Protein AF-A0A534X798-F1 (afdb_monomer)

Structure (mmCIF, N/CA/C/O backbone):
data_AF-A0A534X798-F1
#
_entry.id   AF-A0A534X798-F1
#
loop_
_atom_site.group_PDB
_atom_site.id
_atom_site.type_symbol
_atom_site.label_atom_id
_atom_site.label_alt_id
_atom_site.label_comp_id
_atom_site.label_asym_id
_atom_site.label_entity_id
_atom_site.label_seq_id
_atom_site.pdbx_PDB_ins_code
_atom_site.Cartn_x
_atom_site.Cartn_y
_atom_site.Cartn_z
_atom_site.occupancy
_atom_site.B_iso_or_equiv
_at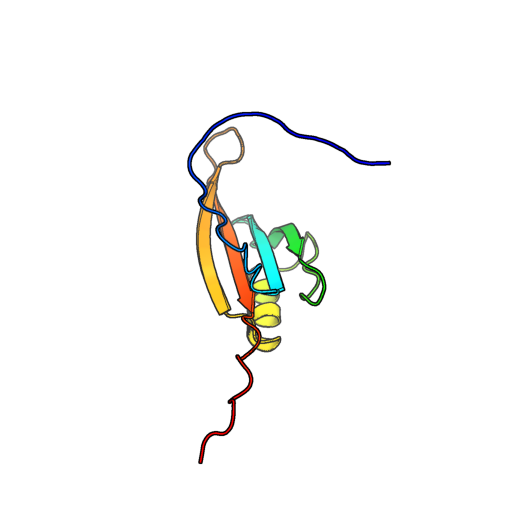om_site.auth_seq_id
_atom_site.auth_comp_id
_atom_site.auth_asym_id
_atom_site.auth_atom_id
_atom_site.pdbx_PDB_model_num
ATOM 1 N N . MET A 1 1 ? 14.934 4.270 41.861 1.00 39.38 1 MET A N 1
ATOM 2 C CA . MET A 1 1 ? 15.973 4.563 40.852 1.00 39.38 1 MET A CA 1
ATOM 3 C C . MET A 1 1 ? 15.501 5.778 40.082 1.00 39.38 1 MET A C 1
ATOM 5 O O . MET A 1 1 ? 14.559 5.665 39.313 1.00 39.38 1 MET A O 1
ATOM 9 N N . SER A 1 2 ? 16.067 6.939 40.399 1.00 32.50 2 SER A N 1
ATOM 10 C CA . SER A 1 2 ? 15.674 8.239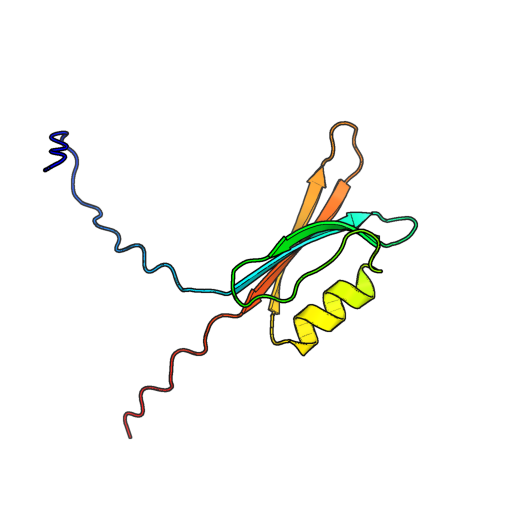 39.851 1.00 32.50 2 SER A CA 1
ATOM 11 C C . SER A 1 2 ? 16.758 8.693 38.880 1.00 32.50 2 SER A C 1
ATOM 13 O O . SER A 1 2 ? 17.929 8.713 39.251 1.00 32.50 2 SER A O 1
ATOM 15 N N . LEU A 1 3 ? 16.382 9.022 37.645 1.00 43.03 3 LEU A N 1
ATOM 16 C CA . LEU A 1 3 ? 17.280 9.615 36.656 1.00 43.03 3 LEU A CA 1
ATOM 17 C C . LEU A 1 3 ? 17.067 11.130 36.689 1.00 43.03 3 LEU A C 1
ATOM 19 O O . LEU A 1 3 ? 16.093 11.640 36.143 1.00 43.03 3 LEU A O 1
ATOM 23 N N . SER A 1 4 ? 17.953 11.833 37.391 1.00 39.75 4 SER A N 1
ATOM 24 C CA . SER A 1 4 ? 17.985 13.296 37.434 1.00 39.75 4 SER A CA 1
ATOM 25 C C . SER A 1 4 ? 18.706 13.827 36.195 1.00 39.75 4 SER A C 1
ATOM 27 O O . SER A 1 4 ? 19.897 13.571 36.027 1.00 39.75 4 SER A O 1
ATOM 29 N N . LEU A 1 5 ? 18.009 14.592 35.353 1.00 44.81 5 LEU A N 1
ATOM 30 C CA . LEU A 1 5 ? 18.612 15.373 34.271 1.00 44.81 5 LEU A CA 1
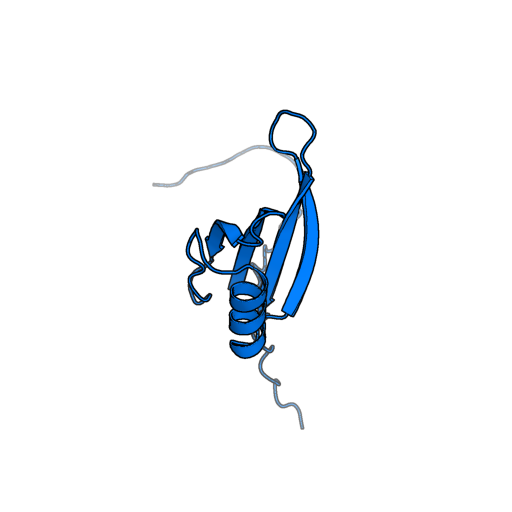ATOM 31 C C . LEU A 1 5 ? 18.569 16.860 34.664 1.00 44.81 5 LEU A C 1
ATOM 33 O O . LEU A 1 5 ? 17.565 17.539 34.469 1.00 44.81 5 LEU A O 1
ATOM 37 N N . SER A 1 6 ? 19.653 17.357 35.266 1.00 47.25 6 SER A N 1
ATOM 38 C CA . SER A 1 6 ? 19.884 18.796 35.458 1.00 47.25 6 SER A CA 1
ATOM 39 C C . SER A 1 6 ? 20.571 19.354 34.215 1.00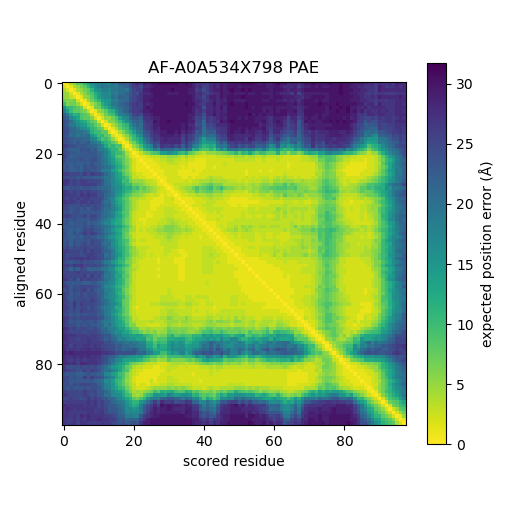 47.25 6 SER A C 1
ATOM 41 O O . SER A 1 6 ? 21.717 19.005 33.943 1.00 47.25 6 SER A O 1
ATOM 43 N N . GLY A 1 7 ? 19.889 20.226 33.471 1.00 40.00 7 GLY A N 1
ATOM 44 C CA . GLY A 1 7 ? 20.444 20.853 32.269 1.00 40.00 7 GLY A CA 1
ATOM 45 C C . GLY A 1 7 ? 19.506 21.880 31.634 1.00 40.00 7 GLY A C 1
ATOM 46 O O . GLY A 1 7 ? 18.864 21.591 30.639 1.00 40.00 7 GLY A O 1
ATOM 47 N N . ILE A 1 8 ? 19.409 23.044 32.279 1.00 47.47 8 ILE A N 1
ATOM 48 C CA . ILE A 1 8 ? 19.040 24.390 31.793 1.00 47.47 8 ILE A CA 1
ATOM 49 C C . ILE A 1 8 ? 18.451 24.499 30.366 1.00 47.47 8 ILE A C 1
ATOM 51 O O . ILE A 1 8 ? 19.165 24.358 29.378 1.00 47.47 8 ILE A O 1
ATOM 55 N N . GLY A 1 9 ? 17.192 24.941 30.273 1.00 33.69 9 GLY A N 1
ATOM 56 C CA . GLY A 1 9 ? 16.619 25.526 29.056 1.00 33.69 9 GLY A CA 1
ATOM 57 C C . GLY A 1 9 ? 15.095 25.568 29.106 1.00 33.69 9 GLY A C 1
ATOM 58 O O . GLY A 1 9 ? 14.466 24.529 29.238 1.00 33.69 9 GLY A O 1
ATOM 59 N N . ALA A 1 10 ? 14.529 26.775 29.061 1.00 37.81 10 ALA A N 1
ATOM 60 C CA . ALA A 1 10 ? 13.104 27.105 29.107 1.00 37.81 10 ALA A CA 1
ATOM 61 C C . ALA A 1 10 ? 12.167 26.012 28.560 1.00 37.81 10 ALA A C 1
ATOM 63 O O . ALA A 1 10 ? 12.244 25.623 27.396 1.00 37.81 10 ALA A O 1
ATOM 64 N N . GLY A 1 11 ? 11.271 25.548 29.433 1.00 34.94 11 GLY A N 1
ATOM 65 C CA . GLY A 1 11 ? 10.289 24.521 29.137 1.00 34.94 11 GLY A CA 1
ATOM 66 C C . GLY A 1 11 ? 9.411 24.874 27.943 1.00 34.94 11 GLY A C 1
ATOM 67 O O . GLY A 1 11 ? 8.491 25.677 28.047 1.00 34.94 11 GLY A O 1
ATOM 68 N N . VAL A 1 12 ? 9.631 24.162 26.848 1.00 41.44 12 VAL A N 1
ATOM 69 C CA . VAL A 1 12 ? 8.520 23.560 26.124 1.00 41.44 12 VAL A CA 1
ATOM 70 C C . VAL A 1 12 ? 8.394 22.139 26.649 1.00 41.44 12 VAL A C 1
ATOM 72 O O . VAL A 1 12 ? 8.952 21.185 26.116 1.00 41.44 12 VAL A O 1
ATOM 75 N N . ALA A 1 13 ? 7.659 21.992 27.749 1.00 41.09 13 ALA A N 1
ATOM 76 C CA . ALA A 1 13 ? 6.918 20.761 27.954 1.00 41.09 13 ALA A CA 1
ATOM 77 C C . ALA A 1 13 ? 5.823 20.744 26.877 1.00 41.09 13 ALA A C 1
ATOM 79 O O . ALA A 1 13 ? 4.656 20.989 27.166 1.00 41.09 13 ALA A O 1
ATOM 80 N N . GLU A 1 14 ? 6.204 20.544 25.611 1.00 37.31 14 GLU A N 1
ATOM 81 C CA . GLU A 1 14 ? 5.239 20.069 24.638 1.00 37.31 14 GLU A CA 1
ATOM 82 C C . GLU A 1 14 ? 4.912 18.660 25.096 1.00 37.31 14 GLU A C 1
ATOM 84 O O . GLU A 1 14 ? 5.700 17.724 24.954 1.00 37.31 14 GLU A O 1
ATOM 89 N N . ALA A 1 15 ? 3.764 18.553 25.761 1.00 40.81 15 ALA A N 1
ATOM 90 C CA . ALA A 1 15 ? 3.039 17.314 25.860 1.00 40.81 15 ALA A CA 1
ATOM 91 C C . ALA A 1 15 ? 3.035 16.721 24.453 1.00 40.81 15 ALA A C 1
ATOM 93 O O . ALA A 1 15 ? 2.312 17.194 23.576 1.00 40.81 15 ALA A O 1
ATOM 94 N N . ILE A 1 16 ? 3.878 15.714 24.224 1.00 44.66 16 ILE A N 1
ATOM 95 C CA . ILE A 1 16 ? 3.753 14.879 23.046 1.00 44.66 16 ILE A CA 1
ATOM 96 C C . ILE A 1 16 ? 2.464 14.105 23.302 1.00 44.66 16 ILE A C 1
ATOM 98 O O . ILE A 1 16 ? 2.470 12.989 23.818 1.00 44.66 16 ILE A O 1
ATOM 102 N N . HIS A 1 17 ? 1.332 14.737 22.992 1.00 41.84 17 HIS A N 1
ATOM 103 C CA . HIS A 1 17 ? 0.150 14.040 22.547 1.00 41.84 17 HIS A CA 1
ATOM 104 C C . HIS A 1 17 ? 0.631 13.261 21.326 1.00 41.84 17 HIS A C 1
ATOM 106 O O . HIS A 1 17 ? 0.572 13.731 20.190 1.00 41.84 17 HIS A O 1
ATOM 112 N N . ILE A 1 18 ? 1.186 12.071 21.565 1.00 51.12 18 ILE A N 1
ATOM 113 C CA . ILE A 1 18 ? 1.222 11.027 20.560 1.00 51.12 18 ILE A CA 1
ATOM 114 C C . ILE A 1 18 ? -0.257 10.774 20.316 1.00 51.12 18 ILE A C 1
ATOM 116 O O . ILE A 1 18 ? -0.891 9.989 21.015 1.00 51.12 18 ILE A O 1
ATOM 120 N N . SER A 1 19 ? -0.839 11.523 19.374 1.00 52.75 19 SER A N 1
ATOM 121 C CA . SER A 1 19 ? -2.010 11.051 18.661 1.00 52.75 19 SER A CA 1
ATOM 122 C C . SER A 1 19 ? -1.634 9.642 18.249 1.00 52.75 19 SER A C 1
ATOM 124 O O . SER A 1 19 ? -0.670 9.457 17.503 1.00 52.75 19 SER A O 1
ATOM 126 N N . THR A 1 20 ? -2.314 8.653 18.817 1.00 64.12 20 THR A N 1
ATOM 127 C CA . THR A 1 20 ? -2.143 7.226 18.544 1.00 64.12 20 THR A CA 1
ATOM 128 C C . THR A 1 20 ? -2.665 6.918 17.142 1.00 64.12 20 THR A C 1
ATOM 130 O O . THR A 1 20 ? -3.503 6.046 16.944 1.00 64.12 20 THR A O 1
ATOM 133 N N . ALA A 1 21 ? -2.224 7.695 16.154 1.00 72.44 21 ALA A N 1
ATOM 134 C CA . ALA A 1 21 ? -2.574 7.504 14.772 1.00 72.44 21 ALA A CA 1
ATOM 135 C C . ALA A 1 21 ? -1.932 6.197 14.325 1.00 72.44 21 ALA A C 1
ATOM 137 O O . ALA A 1 21 ? -0.706 6.044 14.323 1.00 72.44 21 ALA A O 1
ATOM 138 N N . GLU A 1 22 ? -2.777 5.245 13.958 1.00 90.38 22 GLU A N 1
ATOM 139 C CA . GLU A 1 22 ? -2.311 4.034 13.316 1.00 90.38 22 GLU A CA 1
ATOM 140 C C . GLU A 1 22 ? -1.736 4.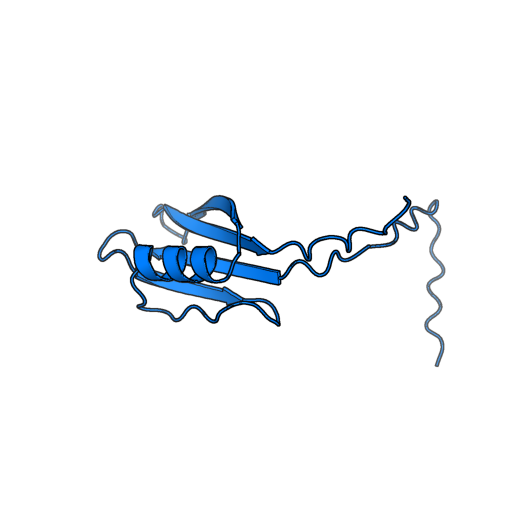439 11.959 1.00 90.38 22 GLU A C 1
ATOM 142 O O . GLU A 1 22 ? -2.289 5.300 11.271 1.00 90.38 22 GLU A O 1
ATOM 147 N N . SER A 1 23 ? -0.629 3.834 11.547 1.00 91.31 23 SER A N 1
ATOM 148 C CA . SER A 1 23 ? 0.008 4.143 10.273 1.00 91.31 23 SER A CA 1
ATOM 149 C C . SER A 1 23 ? 0.457 2.893 9.542 1.00 91.31 23 SER A C 1
ATOM 151 O O . SER A 1 23 ? 0.905 1.914 10.138 1.00 91.31 23 SER A O 1
ATOM 153 N N . VAL A 1 24 ? 0.358 2.953 8.221 1.00 93.81 24 VAL A N 1
ATOM 154 C CA . VAL A 1 24 ? 0.955 1.978 7.323 1.00 93.81 24 VAL A CA 1
ATOM 155 C C . VAL A 1 24 ? 1.775 2.716 6.279 1.00 93.81 24 VAL A C 1
ATOM 157 O O . VAL A 1 24 ? 1.337 3.693 5.668 1.00 93.81 24 VAL A O 1
ATOM 160 N N . VAL A 1 25 ? 3.008 2.264 6.112 1.00 93.25 25 VAL A N 1
ATOM 161 C CA . VAL A 1 25 ? 3.970 2.812 5.171 1.00 93.25 25 VAL A CA 1
ATOM 162 C C . VAL A 1 25 ? 4.424 1.682 4.273 1.00 93.25 25 VAL A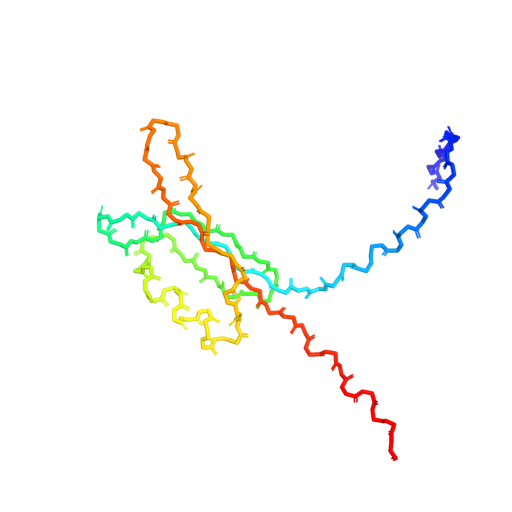 C 1
ATOM 164 O O . VAL A 1 25 ? 4.825 0.632 4.766 1.00 93.25 25 VAL A O 1
ATOM 167 N N . PHE A 1 26 ? 4.413 1.888 2.964 1.00 93.94 26 PHE A N 1
ATOM 168 C CA . PHE A 1 26 ? 4.989 0.925 2.033 1.00 93.94 26 PHE A CA 1
ATOM 169 C C . PHE A 1 26 ? 5.628 1.612 0.831 1.00 93.94 26 PHE A C 1
ATOM 171 O O . PHE A 1 26 ? 5.203 2.680 0.389 1.00 93.94 26 PHE A O 1
ATOM 178 N N . VAL A 1 27 ? 6.690 0.995 0.324 1.00 92.62 27 VAL A N 1
ATOM 179 C CA . VAL A 1 27 ? 7.455 1.447 -0.838 1.00 92.62 27 VAL A CA 1
ATOM 180 C C . VAL A 1 27 ? 7.147 0.532 -2.009 1.00 92.62 27 VAL A C 1
ATOM 182 O O . VAL A 1 27 ? 7.217 -0.687 -1.874 1.00 92.62 27 VAL A O 1
ATOM 185 N N . CYS A 1 28 ? 6.846 1.121 -3.158 1.00 91.69 28 CYS A N 1
ATOM 186 C CA . CYS A 1 28 ? 6.447 0.406 -4.360 1.00 91.69 28 CYS A CA 1
ATOM 187 C C . CYS A 1 28 ? 7.538 0.440 -5.426 1.00 91.69 28 CYS A C 1
ATOM 189 O O . CYS A 1 28 ? 8.033 1.514 -5.773 1.00 91.69 28 CYS A O 1
ATOM 191 N N . ARG A 1 29 ? 7.872 -0.714 -6.012 1.00 88.94 29 ARG A N 1
ATOM 192 C CA . ARG A 1 29 ? 8.594 -0.745 -7.291 1.00 88.94 29 ARG A CA 1
ATOM 193 C C . ARG A 1 29 ? 7.630 -0.408 -8.431 1.00 88.94 29 ARG A C 1
ATOM 195 O O . ARG A 1 29 ? 6.424 -0.572 -8.281 1.00 88.94 29 ARG A O 1
ATOM 202 N N . ARG A 1 30 ? 8.142 0.102 -9.556 1.00 82.75 30 ARG A N 1
ATOM 203 C CA . ARG A 1 30 ? 7.292 0.434 -10.718 1.00 82.75 30 ARG A CA 1
ATOM 204 C C . ARG A 1 30 ? 6.985 -0.769 -11.595 1.00 82.75 30 ARG A C 1
ATOM 206 O O . ARG A 1 30 ? 5.874 -0.855 -12.100 1.00 82.75 30 ARG A O 1
ATOM 213 N N . ASP A 1 31 ? 7.958 -1.657 -11.768 1.00 83.75 31 ASP A N 1
ATOM 214 C CA . ASP A 1 31 ? 7.842 -2.784 -12.684 1.00 83.75 31 ASP A CA 1
ATOM 215 C C . ASP A 1 31 ? 8.472 -4.055 -12.078 1.00 83.75 31 ASP A C 1
ATOM 217 O O . ASP A 1 31 ? 9.669 -4.052 -11.769 1.00 83.75 31 ASP A O 1
ATOM 221 N N . PRO A 1 32 ? 7.675 -5.114 -11.839 1.00 85.50 32 PRO A N 1
ATOM 222 C CA . PRO A 1 32 ? 6.208 -5.093 -11.767 1.00 85.50 32 PRO A CA 1
ATOM 223 C C . PRO A 1 32 ? 5.718 -4.315 -10.525 1.00 85.50 32 PRO A C 1
ATOM 225 O O . PRO A 1 32 ? 6.405 -4.313 -9.507 1.00 85.50 32 PRO A O 1
ATOM 228 N N . PRO A 1 33 ? 4.548 -3.653 -10.559 1.00 88.50 33 PRO A N 1
ATOM 229 C CA . PRO A 1 33 ? 4.105 -2.722 -9.515 1.00 88.50 33 PRO A CA 1
ATOM 230 C C . PRO A 1 33 ? 3.755 -3.412 -8.184 1.00 88.50 33 PRO A C 1
ATOM 232 O O . PRO A 1 33 ? 2.597 -3.725 -7.899 1.00 88.50 33 PRO A O 1
ATOM 235 N N . GLU A 1 34 ? 4.763 -3.611 -7.337 1.00 94.19 34 GLU A N 1
ATOM 236 C CA . GLU A 1 34 ? 4.678 -4.397 -6.102 1.00 94.19 34 GLU A CA 1
ATOM 237 C C . GLU A 1 34 ? 5.407 -3.741 -4.928 1.00 94.19 34 GLU A C 1
ATOM 239 O O . GLU A 1 34 ? 6.339 -2.947 -5.095 1.00 94.19 34 GLU A O 1
ATOM 244 N N . VAL A 1 35 ? 4.986 -4.103 -3.719 1.00 93.69 35 VAL A N 1
ATOM 245 C CA . VAL A 1 35 ? 5.586 -3.633 -2.474 1.00 93.69 35 VAL A CA 1
ATOM 246 C C . VAL A 1 35 ? 6.980 -4.236 -2.306 1.00 93.69 35 VAL A C 1
ATOM 248 O O . VAL A 1 35 ? 7.149 -5.453 -2.291 1.00 93.69 35 VAL A O 1
ATOM 251 N N . LEU A 1 36 ? 7.980 -3.373 -2.138 1.00 91.06 36 LEU A N 1
ATOM 252 C CA . LEU A 1 36 ? 9.362 -3.747 -1.832 1.00 91.06 36 LEU A CA 1
ATOM 253 C C . LEU A 1 36 ? 9.590 -3.907 -0.333 1.00 91.06 36 LEU A C 1
ATOM 255 O O . LEU A 1 36 ? 10.231 -4.852 0.113 1.00 91.06 36 LEU A O 1
ATOM 259 N N . ASN A 1 37 ? 9.102 -2.938 0.434 1.00 89.94 37 ASN A N 1
ATOM 260 C CA . ASN A 1 37 ? 9.251 -2.897 1.877 1.00 89.94 37 ASN A CA 1
ATOM 261 C C . ASN A 1 37 ? 8.061 -2.161 2.485 1.00 89.94 37 ASN A C 1
ATOM 263 O O . ASN A 1 37 ? 7.474 -1.277 1.854 1.00 89.94 37 ASN A O 1
ATOM 267 N N . SER A 1 38 ? 7.732 -2.511 3.715 1.00 91.94 38 SER A N 1
ATOM 268 C CA . SER A 1 38 ? 6.599 -1.982 4.447 1.00 91.94 38 SER A CA 1
ATOM 269 C C . SER A 1 38 ? 6.925 -1.846 5.930 1.00 91.94 38 SER A C 1
ATOM 271 O O . SER A 1 38 ? 7.833 -2.467 6.480 1.00 91.94 3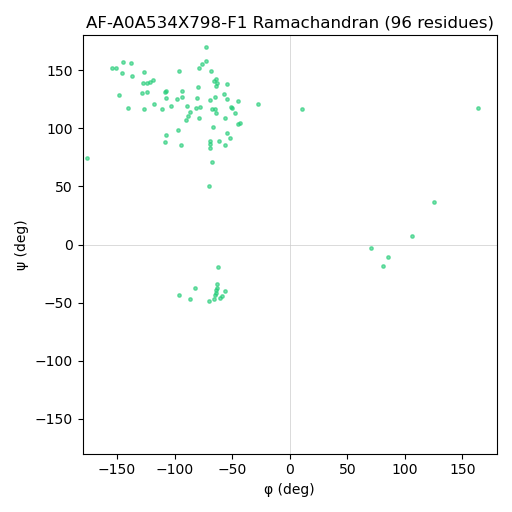8 SER A O 1
ATOM 273 N N . SER A 1 39 ? 6.193 -0.972 6.599 1.00 90.38 39 SER A N 1
ATOM 274 C CA . SER A 1 39 ? 6.238 -0.788 8.042 1.00 90.38 39 SER A CA 1
ATOM 275 C C . SER A 1 39 ? 4.852 -0.373 8.497 1.00 90.38 39 SER A C 1
ATOM 277 O O . SER A 1 39 ? 4.265 0.547 7.933 1.00 90.38 39 SER A O 1
ATOM 279 N N . SER A 1 40 ? 4.320 -1.074 9.491 1.00 90.31 40 SER A N 1
ATOM 280 C CA . SER A 1 40 ? 2.962 -0.861 9.996 1.00 90.31 40 SER A CA 1
ATOM 281 C C . SER A 1 40 ? 3.030 -0.664 11.504 1.00 90.31 40 SER A C 1
ATOM 283 O O . SER A 1 40 ? 3.812 -1.339 12.176 1.00 90.31 40 SER A O 1
ATOM 285 N N . SER A 1 41 ? 2.251 0.271 12.040 1.00 88.81 41 SER A N 1
ATOM 286 C CA . SER A 1 41 ? 2.099 0.431 13.485 1.00 88.81 41 SER A CA 1
ATOM 287 C C . SER A 1 41 ? 1.249 -0.695 14.077 1.00 88.81 41 SER A C 1
ATOM 289 O O . SER A 1 41 ? 0.576 -1.435 13.358 1.00 88.81 41 SER A O 1
ATOM 291 N N . ALA A 1 42 ? 1.207 -0.784 15.409 1.00 84.25 42 ALA A N 1
ATOM 292 C CA . ALA A 1 42 ? 0.191 -1.589 16.084 1.00 84.25 42 ALA A CA 1
ATOM 293 C C . ALA A 1 42 ? -1.221 -1.159 15.631 1.00 84.25 42 ALA A C 1
ATOM 295 O O . ALA A 1 42 ? -1.460 0.036 15.449 1.00 84.25 42 ALA A O 1
ATOM 296 N N . GLY A 1 43 ? -2.108 -2.134 15.400 1.00 83.75 43 GLY A N 1
ATOM 297 C CA . GLY A 1 43 ? -3.483 -1.919 14.917 1.00 83.75 43 GLY A CA 1
ATOM 298 C C . GLY A 1 43 ? -3.629 -1.708 13.400 1.00 83.75 43 GLY A C 1
ATOM 299 O O . GLY A 1 43 ? -4.698 -1.949 12.839 1.00 83.75 43 GLY A O 1
ATOM 300 N N . ALA A 1 44 ? -2.545 -1.364 12.696 1.00 88.75 44 ALA A N 1
ATOM 301 C CA . ALA A 1 44 ? -2.564 -1.174 11.249 1.00 88.75 44 ALA A CA 1
ATOM 302 C C . ALA A 1 44 ? -2.522 -2.500 10.464 1.00 88.75 44 ALA A C 1
ATOM 304 O O . ALA A 1 44 ? -1.954 -3.490 10.940 1.00 88.75 44 ALA A O 1
ATOM 305 N N . PRO A 1 45 ? -3.096 -2.539 9.244 1.00 88.31 45 PRO A N 1
ATOM 306 C CA . PRO A 1 45 ? -3.042 -3.721 8.396 1.00 88.31 45 PRO A CA 1
ATOM 307 C C . PRO A 1 45 ? -1.597 -4.044 8.014 1.00 88.31 45 PRO A C 1
ATOM 309 O O . PRO A 1 45 ? -0.812 -3.159 7.672 1.00 88.31 45 PRO A O 1
ATOM 312 N N . VAL A 1 46 ? -1.261 -5.333 8.034 1.00 91.00 46 VAL A N 1
ATOM 313 C CA . VAL A 1 46 ? 0.058 -5.811 7.619 1.00 91.00 46 VAL A CA 1
ATOM 314 C C . VAL A 1 46 ? 0.125 -5.832 6.097 1.00 91.00 46 VAL A C 1
ATOM 316 O O . VAL A 1 46 ? -0.597 -6.582 5.445 1.00 91.00 46 VAL A O 1
ATOM 319 N N . VAL A 1 47 ? 1.036 -5.045 5.529 1.00 92.88 47 VAL A N 1
ATOM 320 C CA . VAL A 1 47 ? 1.354 -5.081 4.097 1.00 92.88 47 VAL A CA 1
ATOM 321 C C . VAL A 1 47 ? 2.596 -5.939 3.888 1.00 92.88 47 VAL A C 1
ATOM 323 O O . VAL A 1 47 ? 3.627 -5.684 4.503 1.00 92.88 47 VAL A O 1
ATOM 326 N N . THR A 1 48 ? 2.524 -6.952 3.030 1.00 91.94 48 THR A N 1
ATOM 327 C CA . THR A 1 48 ? 3.640 -7.873 2.757 1.00 91.94 48 THR A CA 1
ATOM 328 C C . THR A 1 48 ? 4.426 -7.447 1.513 1.00 91.94 48 THR A C 1
ATOM 330 O O . THR A 1 48 ? 3.867 -6.866 0.583 1.00 91.94 48 THR A O 1
ATOM 333 N N . ALA A 1 49 ? 5.729 -7.739 1.476 1.00 91.19 49 ALA A N 1
ATOM 334 C CA . ALA A 1 49 ? 6.520 -7.575 0.256 1.00 91.19 49 ALA A CA 1
ATOM 335 C C . ALA A 1 49 ? 6.021 -8.531 -0.844 1.00 91.19 49 ALA A C 1
ATOM 337 O O . ALA A 1 49 ? 5.631 -9.662 -0.555 1.00 91.19 49 ALA A O 1
ATOM 338 N N . GLY A 1 50 ? 6.022 -8.072 -2.096 1.00 91.62 50 GLY A N 1
ATOM 339 C CA . GLY A 1 50 ? 5.464 -8.792 -3.247 1.00 91.62 50 GLY A CA 1
ATOM 340 C C . GLY A 1 50 ? 3.959 -8.591 -3.461 1.00 91.62 50 GLY A C 1
ATOM 341 O O . GLY A 1 50 ? 3.446 -8.941 -4.520 1.00 91.62 50 GLY A O 1
ATOM 342 N N . THR A 1 51 ? 3.233 -7.981 -2.516 1.00 94.75 51 THR A N 1
ATOM 343 C CA . THR A 1 51 ? 1.834 -7.590 -2.742 1.00 94.75 51 THR A CA 1
ATOM 344 C C . THR A 1 51 ? 1.758 -6.532 -3.841 1.00 94.75 51 THR A C 1
ATOM 346 O O . THR A 1 51 ? 2.537 -5.575 -3.843 1.00 94.75 51 THR A O 1
ATOM 349 N N . ALA A 1 52 ? 0.797 -6.663 -4.759 1.00 95.31 52 ALA A N 1
ATOM 350 C CA . ALA A 1 52 ? 0.544 -5.649 -5.777 1.00 95.31 52 ALA A CA 1
ATOM 351 C C . ALA A 1 52 ? 0.251 -4.293 -5.115 1.00 95.31 52 ALA A C 1
ATOM 353 O O . ALA A 1 52 ? -0.606 -4.189 -4.237 1.00 95.31 52 ALA A O 1
ATOM 354 N N . CYS A 1 53 ? 0.934 -3.231 -5.543 1.00 93.12 53 CYS A N 1
ATOM 355 C CA . CYS A 1 53 ? 0.855 -1.942 -4.850 1.00 93.12 53 CYS A CA 1
ATOM 356 C C . CYS A 1 53 ? -0.539 -1.317 -4.859 1.00 93.12 53 CYS A C 1
ATOM 358 O O . CYS A 1 53 ? -0.947 -0.702 -3.875 1.00 93.12 53 CYS A O 1
ATOM 360 N N . ALA A 1 54 ? -1.292 -1.519 -5.941 1.00 93.56 54 ALA A N 1
ATOM 361 C CA . ALA A 1 54 ? -2.687 -1.100 -6.006 1.00 93.56 54 ALA A CA 1
ATOM 362 C C . ALA A 1 54 ? -3.557 -1.836 -4.974 1.00 93.56 54 ALA A C 1
ATOM 364 O O . ALA A 1 54 ? -4.434 -1.224 -4.370 1.00 93.56 54 ALA A O 1
ATOM 365 N N . GLN A 1 55 ? -3.284 -3.123 -4.739 1.00 95.12 55 GLN A N 1
ATOM 366 C CA . GLN A 1 55 ? -4.014 -3.930 -3.767 1.00 95.12 55 GLN A CA 1
ATOM 367 C C . GLN A 1 55 ? -3.685 -3.494 -2.336 1.00 95.12 55 GLN A C 1
ATOM 369 O O . GLN A 1 55 ? -4.596 -3.183 -1.582 1.00 95.12 55 GLN A O 1
ATOM 374 N N . ALA A 1 56 ? -2.399 -3.336 -2.000 1.00 94.06 56 ALA A N 1
ATOM 375 C CA . ALA A 1 56 ? -1.977 -2.839 -0.687 1.00 94.06 56 ALA A CA 1
ATOM 376 C C . ALA A 1 56 ? -2.592 -1.467 -0.350 1.00 94.06 56 ALA A C 1
ATOM 378 O O . ALA A 1 56 ? -3.019 -1.224 0.780 1.00 94.06 56 ALA A O 1
ATOM 379 N N . LEU A 1 57 ? -2.668 -0.574 -1.343 1.00 93.19 57 LEU A N 1
ATOM 380 C CA . LEU A 1 57 ? -3.327 0.718 -1.191 1.00 93.19 57 LEU A CA 1
ATOM 381 C C . LEU A 1 57 ? -4.836 0.564 -0.965 1.00 93.19 57 LEU A C 1
ATOM 383 O O . LEU A 1 57 ? -5.381 1.197 -0.063 1.00 93.19 57 LEU A O 1
ATOM 387 N N . ALA A 1 58 ? -5.504 -0.269 -1.763 1.00 94.50 58 ALA A N 1
ATOM 388 C CA . ALA A 1 58 ? -6.933 -0.521 -1.630 1.00 94.50 58 ALA A CA 1
ATOM 389 C C . ALA A 1 58 ? -7.283 -1.124 -0.261 1.00 94.50 58 ALA A C 1
ATOM 391 O O . ALA A 1 58 ? -8.188 -0.620 0.398 1.00 94.50 58 ALA A O 1
ATOM 392 N N . ASP A 1 59 ? -6.532 -2.124 0.203 1.00 93.56 59 ASP A N 1
ATOM 393 C CA . ASP A 1 59 ? -6.724 -2.759 1.510 1.00 93.56 59 ASP A CA 1
ATOM 394 C C . ASP A 1 59 ? -6.598 -1.745 2.655 1.00 93.56 59 ASP A C 1
ATOM 396 O O . ASP A 1 59 ? -7.442 -1.707 3.550 1.00 93.56 59 ASP A O 1
ATOM 400 N N . ALA A 1 60 ? -5.596 -0.860 2.610 1.00 91.88 60 ALA A N 1
ATOM 401 C CA . ALA A 1 60 ? -5.432 0.189 3.615 1.00 91.88 60 ALA A CA 1
ATOM 402 C C . ALA A 1 60 ? -6.603 1.191 3.606 1.00 91.88 60 ALA A C 1
ATOM 404 O O . ALA A 1 60 ? -7.108 1.574 4.666 1.00 91.88 60 ALA A O 1
ATOM 405 N N . LEU A 1 61 ? -7.074 1.591 2.421 1.00 92.06 61 LEU A N 1
ATOM 406 C CA . LEU A 1 61 ? -8.222 2.493 2.277 1.00 92.06 61 LEU A CA 1
ATOM 407 C C . LEU A 1 61 ? -9.522 1.852 2.785 1.00 92.06 61 LEU A C 1
ATOM 409 O O . LEU A 1 61 ? -10.272 2.504 3.513 1.00 92.06 61 LEU A O 1
ATOM 413 N N . VAL A 1 62 ? -9.764 0.578 2.458 1.00 93.56 62 VAL A N 1
ATOM 414 C CA . VAL A 1 62 ? -10.913 -0.212 2.939 1.00 93.56 62 VAL A CA 1
ATOM 415 C C . VAL A 1 62 ? -10.849 -0.407 4.447 1.00 93.56 62 VAL A C 1
ATOM 417 O O . VAL A 1 62 ? -11.867 -0.281 5.124 1.00 93.56 62 VAL A O 1
ATOM 420 N N . ALA A 1 63 ? -9.653 -0.627 4.994 1.00 90.06 63 ALA A N 1
ATOM 421 C CA . ALA A 1 63 ? -9.457 -0.700 6.431 1.00 90.06 63 ALA A CA 1
ATOM 422 C C . ALA A 1 63 ? -9.811 0.622 7.124 1.00 90.06 63 ALA A C 1
ATOM 424 O O . ALA A 1 63 ? -10.081 0.597 8.316 1.00 90.06 63 ALA A O 1
ATOM 425 N N . GLY A 1 64 ? -9.872 1.754 6.414 1.00 90.50 64 GLY A N 1
ATOM 426 C CA . GLY A 1 64 ? -10.248 3.063 6.953 1.00 90.50 64 GLY A CA 1
ATOM 427 C C . GLY A 1 64 ? -9.076 4.029 7.112 1.00 90.50 64 GLY A C 1
ATOM 428 O O . GLY A 1 64 ? -9.263 5.123 7.643 1.00 90.50 64 GLY A O 1
ATOM 429 N N . PHE A 1 65 ? -7.889 3.667 6.626 1.00 92.88 65 PHE A N 1
ATOM 430 C CA . PHE A 1 65 ? -6.761 4.586 6.556 1.00 92.88 65 PHE A CA 1
ATOM 431 C C . PHE A 1 65 ? -6.995 5.614 5.446 1.00 92.88 65 PHE A C 1
ATOM 433 O O . PHE A 1 65 ? -7.778 5.417 4.509 1.00 92.88 65 PHE A O 1
ATOM 440 N N . ARG A 1 66 ? -6.322 6.753 5.554 1.00 91.88 66 ARG A N 1
ATOM 441 C CA . ARG A 1 66 ? -6.327 7.824 4.560 1.00 91.88 66 ARG A CA 1
ATOM 442 C C . ARG A 1 66 ? -4.909 8.066 4.088 1.00 91.88 66 ARG A C 1
ATOM 444 O O . ARG A 1 66 ? -3.973 8.037 4.885 1.00 91.88 66 ARG A O 1
ATOM 451 N N . LEU A 1 67 ? -4.760 8.304 2.788 1.00 90.62 67 LEU A N 1
ATOM 452 C CA . LEU A 1 67 ? -3.472 8.655 2.211 1.00 90.62 67 LEU A CA 1
ATOM 453 C C . LEU A 1 67 ? -3.026 10.009 2.765 1.00 90.62 67 LEU A C 1
ATOM 455 O O . LEU A 1 67 ? -3.687 11.018 2.539 1.00 90.62 67 LEU A O 1
ATOM 459 N N . GLN A 1 68 ? -1.917 10.012 3.496 1.00 90.75 68 GLN A N 1
ATOM 460 C CA . GLN A 1 68 ? -1.360 11.208 4.119 1.00 90.75 68 GLN A CA 1
ATOM 461 C C . GLN A 1 68 ? -0.272 11.824 3.243 1.00 90.75 68 GLN A C 1
ATOM 463 O O . GLN A 1 68 ? -0.235 13.037 3.063 1.00 90.75 68 GLN A O 1
ATOM 468 N N . SER A 1 69 ? 0.610 10.998 2.680 1.00 88.31 69 SER A N 1
ATOM 469 C CA . SER A 1 69 ? 1.668 11.475 1.793 1.00 88.31 69 SER A CA 1
ATOM 470 C C . SER A 1 69 ? 2.130 10.407 0.806 1.00 88.31 69 SER A C 1
ATOM 472 O O . SER A 1 69 ? 2.066 9.205 1.076 1.00 88.31 69 SER A O 1
ATOM 474 N N . VAL A 1 70 ? 2.617 10.871 -0.347 1.00 87.19 70 VAL A N 1
ATOM 475 C CA . VAL A 1 70 ? 3.368 10.066 -1.315 1.00 87.19 70 VAL A CA 1
ATOM 476 C C . VAL A 1 70 ? 4.670 10.793 -1.600 1.00 87.19 70 VAL A C 1
ATOM 478 O O . VAL A 1 70 ? 4.657 11.911 -2.110 1.00 87.19 70 VAL A O 1
ATOM 481 N N . ILE A 1 71 ? 5.793 10.173 -1.250 1.00 85.88 71 ILE A N 1
ATOM 482 C CA . ILE A 1 71 ? 7.121 10.771 -1.408 1.00 85.88 71 ILE A CA 1
ATOM 483 C C . ILE A 1 71 ? 7.976 9.835 -2.256 1.00 85.88 71 ILE A C 1
ATOM 485 O O . ILE A 1 71 ? 7.947 8.618 -2.078 1.00 85.88 71 ILE A O 1
ATOM 489 N N . ALA A 1 72 ? 8.761 10.394 -3.174 1.00 77.06 72 ALA A N 1
ATOM 490 C CA . ALA A 1 72 ? 9.802 9.642 -3.859 1.00 77.06 72 ALA A CA 1
ATOM 491 C C . ALA A 1 72 ? 10.860 9.184 -2.840 1.00 77.06 72 ALA A C 1
ATOM 493 O O . ALA A 1 72 ? 11.561 10.000 -2.249 1.00 77.06 72 ALA A O 1
ATOM 494 N N . SER A 1 73 ? 10.965 7.877 -2.616 1.00 70.31 73 SER A N 1
ATOM 495 C CA . SER A 1 73 ? 12.076 7.275 -1.885 1.00 70.31 73 SER A CA 1
ATOM 496 C C . SER A 1 73 ? 13.179 6.932 -2.868 1.00 70.31 73 SER A C 1
ATOM 498 O O . SER A 1 73 ? 12.979 6.154 -3.799 1.00 70.31 73 SER A O 1
ATOM 500 N N . PHE A 1 74 ? 14.341 7.532 -2.661 1.00 63.41 74 PHE A N 1
ATOM 501 C CA . PHE A 1 74 ? 15.523 7.284 -3.468 1.00 63.41 74 PHE A CA 1
ATOM 502 C C . PHE A 1 74 ? 16.269 6.100 -2.854 1.00 63.41 74 PHE A C 1
ATOM 504 O O . PHE A 1 74 ? 16.798 6.204 -1.748 1.00 63.41 74 PHE A O 1
ATOM 511 N N . ALA A 1 75 ? 16.281 4.961 -3.544 1.00 58.12 75 ALA A N 1
ATOM 512 C CA . ALA A 1 75 ? 17.274 3.931 -3.265 1.00 58.12 75 ALA A CA 1
ATOM 513 C C . ALA A 1 75 ? 18.578 4.358 -3.952 1.00 58.12 75 ALA A C 1
ATOM 515 O O . ALA A 1 75 ? 18.533 4.829 -5.088 1.00 58.12 75 ALA A O 1
ATOM 516 N N . SER A 1 76 ? 19.712 4.246 -3.257 1.00 54.38 76 SER A N 1
ATOM 517 C CA . SER A 1 76 ? 21.044 4.650 -3.726 1.00 54.38 76 SER A CA 1
ATOM 518 C C . SER A 1 76 ? 21.285 4.233 -5.190 1.00 54.38 76 SER A C 1
ATOM 520 O O . SER A 1 76 ? 21.485 3.051 -5.454 1.00 54.38 76 SER A O 1
ATOM 522 N N . GLY A 1 77 ? 21.225 5.188 -6.131 1.00 56.16 77 GLY A N 1
ATOM 523 C CA . GLY A 1 77 ? 21.355 4.935 -7.579 1.00 56.16 77 GLY A CA 1
ATOM 524 C C . GLY A 1 77 ? 20.216 5.458 -8.473 1.00 56.16 77 GLY A C 1
ATOM 525 O O . GLY A 1 77 ? 19.861 4.794 -9.439 1.00 56.16 77 GLY A O 1
ATOM 526 N N . ASP A 1 78 ? 19.637 6.627 -8.172 1.00 61.53 78 ASP A N 1
ATOM 527 C CA . ASP A 1 78 ? 18.727 7.393 -9.056 1.00 61.53 78 ASP A CA 1
ATOM 528 C C . ASP A 1 78 ? 17.310 6.835 -9.321 1.00 61.53 78 ASP A C 1
ATOM 530 O O . ASP A 1 78 ? 16.486 7.518 -9.936 1.00 61.53 78 ASP A O 1
ATOM 534 N N . ILE A 1 79 ? 16.943 5.654 -8.809 1.00 65.44 79 ILE A N 1
ATOM 535 C CA . ILE A 1 79 ? 15.572 5.136 -8.967 1.00 65.44 79 ILE A CA 1
ATOM 536 C C . ILE A 1 79 ? 14.686 5.596 -7.803 1.00 65.44 79 ILE A C 1
ATOM 538 O O . ILE A 1 79 ? 14.777 5.108 -6.675 1.00 65.44 79 ILE A O 1
ATOM 542 N N . ALA A 1 80 ? 13.789 6.537 -8.105 1.00 76.12 80 ALA A N 1
ATOM 543 C CA . ALA A 1 80 ? 12.739 6.990 -7.199 1.00 76.12 80 ALA A CA 1
ATOM 544 C C . ALA A 1 80 ? 11.562 5.998 -7.159 1.00 76.12 80 ALA A C 1
ATOM 546 O O . ALA A 1 80 ? 10.762 5.914 -8.105 1.00 76.12 80 ALA A O 1
ATOM 547 N N . PHE A 1 81 ? 11.429 5.298 -6.034 1.00 84.88 81 PHE A N 1
ATOM 548 C CA . PHE A 1 81 ? 10.296 4.437 -5.702 1.00 84.88 81 PHE A CA 1
ATOM 549 C C . PHE A 1 81 ? 9.261 5.214 -4.883 1.00 84.88 81 PHE A C 1
ATOM 551 O O . PHE A 1 81 ? 9.625 5.809 -3.867 1.00 84.88 81 PHE A O 1
ATOM 558 N N . PRO A 1 82 ? 7.976 5.250 -5.271 1.00 88.00 82 PRO A N 1
ATOM 559 C CA . PRO A 1 82 ? 6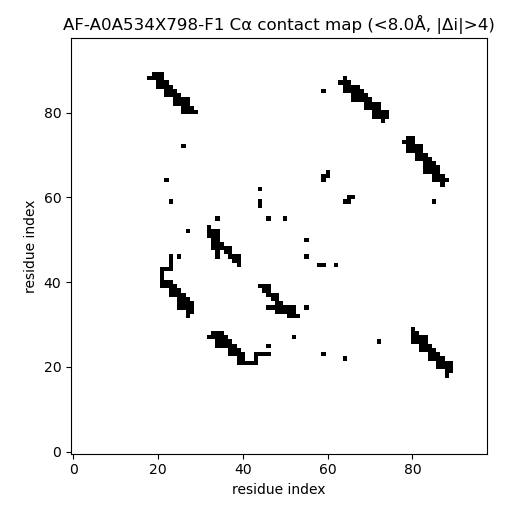.973 5.928 -4.463 1.00 88.00 82 PRO A CA 1
ATOM 560 C C . PRO A 1 82 ? 6.801 5.223 -3.113 1.00 88.00 82 PRO A C 1
ATOM 562 O O . PRO A 1 82 ? 6.564 4.016 -3.043 1.00 88.00 82 PRO A O 1
ATOM 565 N N . ARG A 1 83 ? 6.918 6.002 -2.038 1.00 90.88 83 ARG A N 1
ATOM 566 C CA . ARG A 1 83 ? 6.594 5.616 -0.667 1.00 90.88 83 ARG A CA 1
ATOM 567 C C . ARG A 1 83 ? 5.261 6.226 -0.291 1.00 90.88 83 ARG A C 1
ATOM 569 O O . ARG A 1 83 ? 5.130 7.448 -0.260 1.00 90.88 83 ARG A O 1
ATOM 576 N N . TYR A 1 84 ? 4.311 5.364 0.020 1.00 91.00 84 TYR A N 1
ATOM 577 C CA . TYR A 1 84 ? 2.988 5.725 0.493 1.00 91.00 84 TYR A CA 1
ATOM 578 C C . TYR A 1 84 ? 2.993 5.714 2.013 1.00 91.00 84 TYR A C 1
ATOM 580 O O . TYR A 1 84 ? 3.464 4.754 2.620 1.00 91.00 84 TYR A O 1
ATOM 588 N N . THR A 1 85 ? 2.457 6.769 2.612 1.00 91.94 85 THR A N 1
ATOM 589 C CA . THR A 1 85 ? 2.150 6.830 4.039 1.00 91.94 85 THR A CA 1
ATOM 590 C C . THR A 1 85 ? 0.653 7.017 4.171 1.00 91.94 85 THR A C 1
ATOM 592 O O . THR A 1 85 ? 0.098 7.998 3.667 1.00 91.94 85 THR A O 1
ATOM 595 N N . LEU A 1 86 ? -0.006 6.085 4.848 1.00 93.56 86 LEU A N 1
ATOM 596 C CA . LEU A 1 86 ? -1.411 6.194 5.195 1.00 93.56 86 LEU A CA 1
ATOM 597 C C . LEU A 1 86 ? -1.562 6.184 6.707 1.00 93.56 86 LEU A C 1
ATOM 599 O O . LEU A 1 86 ? -0.868 5.438 7.395 1.00 93.56 86 LEU A O 1
ATOM 603 N N . ILE A 1 87 ? -2.484 6.996 7.211 1.00 93.25 87 ILE A N 1
ATOM 604 C CA . ILE A 1 87 ? -2.789 7.074 8.638 1.00 93.25 87 ILE A CA 1
ATOM 605 C C . ILE A 1 87 ? -4.280 6.870 8.874 1.00 93.25 87 ILE A C 1
ATOM 607 O O . ILE A 1 87 ? -5.109 7.270 8.053 1.00 93.25 87 ILE A O 1
ATOM 611 N N . ARG A 1 88 ? -4.624 6.283 10.013 1.00 89.75 88 ARG A N 1
ATOM 612 C CA . ARG A 1 88 ? -5.955 6.374 10.593 1.00 89.75 88 ARG A CA 1
ATOM 613 C C . ARG A 1 88 ? -5.832 7.214 11.852 1.00 89.75 88 ARG A C 1
ATOM 615 O O . ARG A 1 88 ? -5.129 6.843 12.787 1.00 89.75 88 ARG A O 1
ATOM 622 N N . VAL A 1 89 ? -6.495 8.362 11.860 1.00 77.56 89 VAL A N 1
ATOM 623 C CA . VAL A 1 89 ? -6.665 9.125 13.095 1.00 77.56 89 VAL A CA 1
ATOM 624 C C . VAL A 1 89 ? -7.822 8.453 13.834 1.00 77.56 89 VAL A C 1
ATOM 626 O O . VAL A 1 89 ? -8.866 8.255 13.200 1.00 77.56 89 VAL A O 1
ATOM 629 N N . PRO A 1 90 ? -7.667 8.039 15.106 1.00 65.69 90 PRO A N 1
ATOM 630 C CA . PRO A 1 90 ? -8.830 7.652 15.890 1.00 65.69 90 PRO A CA 1
ATOM 631 C C . PRO A 1 90 ? -9.788 8.837 15.826 1.00 65.69 90 PRO A C 1
ATOM 633 O O . PRO A 1 90 ? -9.365 9.970 16.065 1.00 65.69 90 PRO A O 1
ATOM 636 N N . ASN A 1 91 ? -11.033 8.605 15.401 1.00 57.09 91 ASN A N 1
ATOM 637 C CA . ASN A 1 91 ? -12.043 9.650 15.498 1.00 57.09 91 ASN A CA 1
ATOM 638 C C . ASN A 1 91 ? -11.978 10.118 16.949 1.00 57.09 91 ASN A C 1
ATOM 640 O O . ASN A 1 91 ? -12.140 9.281 17.838 1.00 57.09 91 ASN A O 1
ATOM 644 N N . ALA A 1 92 ? -11.642 11.391 17.177 1.00 50.97 92 ALA A N 1
ATOM 645 C CA . ALA A 1 92 ? -11.880 11.983 18.478 1.00 50.97 92 ALA A CA 1
ATOM 646 C C . ALA A 1 92 ? -13.336 11.647 18.767 1.00 50.97 92 ALA A C 1
ATOM 648 O O . ALA A 1 92 ? -14.198 11.947 17.934 1.00 50.97 92 ALA A O 1
ATOM 649 N N . GLU A 1 93 ? -13.565 10.874 19.825 1.00 50.53 93 GLU A N 1
ATOM 650 C CA . GLU A 1 93 ? -14.908 10.597 20.294 1.00 50.53 93 GLU A CA 1
ATOM 651 C C . GLU A 1 93 ? -15.641 11.937 20.276 1.00 50.53 93 GLU A C 1
ATOM 653 O O . GLU A 1 93 ? -15.127 12.943 20.768 1.00 50.53 93 GLU A O 1
ATOM 658 N N . ASP A 1 94 ? -16.754 11.961 19.547 1.00 51.41 94 ASP A N 1
ATOM 659 C CA . ASP A 1 94 ? -17.748 13.015 19.601 1.00 51.41 94 ASP A CA 1
ATOM 660 C C . ASP A 1 94 ? -18.102 13.170 21.083 1.00 51.41 94 ASP A C 1
ATOM 662 O O . ASP A 1 94 ? -18.884 12.395 21.634 1.00 51.41 94 ASP A O 1
ATOM 666 N N . ASP A 1 95 ? -17.393 14.069 21.768 1.00 47.56 95 ASP A N 1
ATOM 667 C CA . ASP A 1 95 ? -17.655 14.428 23.152 1.00 47.56 95 ASP A CA 1
ATOM 668 C C . ASP A 1 95 ? -18.978 15.185 23.098 1.00 47.56 95 ASP A C 1
ATOM 670 O O . ASP A 1 95 ? -19.040 16.381 22.800 1.00 47.56 95 ASP A O 1
ATOM 674 N N . GLY A 1 96 ? -20.054 14.405 23.211 1.00 49.47 96 GLY A N 1
ATOM 675 C CA . GLY A 1 96 ? -21.429 14.851 23.150 1.00 49.47 96 GLY A CA 1
ATOM 676 C C . GLY A 1 96 ? -21.668 15.953 24.171 1.00 49.47 96 GLY A C 1
ATOM 677 O O . GLY A 1 96 ? -21.961 15.693 25.334 1.00 49.47 96 GLY A O 1
ATOM 678 N N . ALA A 1 97 ? -21.581 17.192 23.706 1.00 41.75 97 ALA A N 1
ATOM 679 C CA . ALA A 1 97 ? -22.107 18.363 24.376 1.00 41.75 97 ALA A CA 1
ATOM 680 C C . ALA A 1 97 ? -23.333 18.838 23.588 1.00 41.75 97 ALA A C 1
ATOM 682 O O . ALA A 1 97 ? -23.229 19.655 22.671 1.00 41.75 97 ALA A O 1
ATOM 683 N N . GLY A 1 98 ? -24.493 18.286 23.944 1.00 34.78 98 GLY A N 1
ATOM 684 C CA . GLY A 1 98 ? -25.812 18.715 23.485 1.00 34.78 98 GLY A CA 1
ATOM 685 C C . GLY A 1 98 ? -26.861 18.433 24.542 1.00 34.78 98 GLY A C 1
ATOM 686 O O . GLY A 1 98 ? -27.073 17.235 24.825 1.00 34.78 98 GLY A O 1
#

Sequence (98 aa):
MSLSLSGIGAGVAEAIHISTAESVVFVCRRDPPEVLNSSSSAGAPVVTAGTACAQALADALVAGFRLQSVIASFASGDIAFPRYTLIRVPNAEDDGAG

pLDDT: mean 74.53, std 21.32, range [32.5, 95.31]

Foldseek 3Di:
DDDDDDDDDDDPPVPPPPQVKWKKKFWFDVVVTWTCDIDTDPPADDHDGRHRPVVVVVVRVVSPWDFDDWDFDDDPPPDTITMTMTIDRPPPPPPDDD

Mean predicted aligned error: 12.83 Å

Radius of gyration: 18.79 Å; Cα contacts (8 Å, |Δi|>4): 154; chains: 1; bounding box: 47×36×54 Å

Secondary structure (DSSP, 8-state):
--------------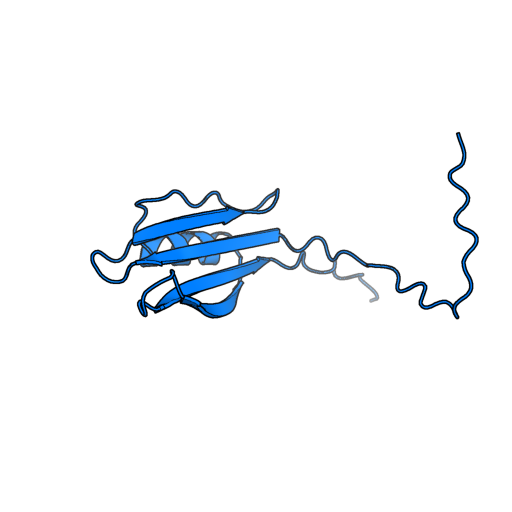-------EEEEEEE-SSS-BEEEEEE-TTSPPPPTTSBHHHHHHHHHHHT-EEEEEEEEEETTTEEEEEEEEEEPPPP------

Solvent-accessible surface area (backbone atoms only — not comparable to full-atom values): 6074 Å² total; per-residue (Å²): 140,82,88,84,82,88,77,89,74,87,83,76,78,69,75,79,74,71,70,78,49,27,30,36,32,39,29,27,44,80,80,74,49,17,23,69,45,58,51,54,40,80,95,34,71,86,66,56,65,69,40,44,39,70,54,56,53,48,54,42,44,74,75,59,32,41,84,72,48,76,45,74,40,71,50,97,79,86,52,65,27,49,28,42,33,27,38,29,71,70,74,74,73,80,78,84,84,127

Nearest PDB structures (foldseek):
  4oae-assembly1_A  TM=8.009E-01  e=4.245E+00  Pseudomonas aeruginosa PAO1
  2nz2-assembly1_A  TM=3.678E-01  e=5.047E+00  Homo sapiens
  1qzz-assembly1_A  TM=4.848E-01  e=4.764E+00  Streptomyces purpurascens